Protein AF-A0AAD6ALY0-F1 (afdb_monomer_lite)

pLDDT: mean 90.96, std 5.96, range [59.38, 97.0]

Secondary structure (DSSP, 8-state):
--HHHHHHHHHHHHHHHS-BPPPSSTTS--B-HHHHHH-GGGGT---------HHHHHHHHHHS-PPPSS-S-HHHHHHHHHHHHHTT----SSHHHHHHHHHHHHHHHHH--

Radius of gyration: 22.32 Å; chains: 1; bounding box: 47×39×57 Å

Sequence (113 aa):
MGLIQDELDDTAQVWNAHTIRPPRNLNVPSGRPNVMYAVPDLYRTRDYLSPVEDEHVQLCKNECVFRLVIPCDPDVYELCHIFMGESHLTPPTDPYQAVNLYMHLREAISASL

Organism: NCBI:txid1090488

Structure (mmCIF, N/CA/C/O backbone):
data_AF-A0AAD6ALY0-F1
#
_entry.id   AF-A0AAD6ALY0-F1
#
loop_
_atom_site.group_PDB
_atom_site.id
_atom_site.type_symbol
_atom_site.label_atom_id
_atom_site.label_alt_id
_atom_site.label_comp_id
_atom_site.label_asym_id
_atom_site.label_entity_id
_atom_site.label_seq_id
_atom_site.pdbx_PDB_ins_code
_atom_site.Cartn_x
_atom_site.Cartn_y
_atom_site.Cartn_z
_atom_site.occupancy
_atom_site.B_iso_or_equiv
_atom_site.auth_seq_id
_atom_site.auth_comp_id
_atom_site.auth_asym_id
_atom_site.auth_atom_id
_atom_site.pdbx_PDB_model_num
ATOM 1 N N . MET A 1 1 ? -12.424 1.578 5.065 1.00 59.38 1 MET A N 1
ATOM 2 C CA . MET A 1 1 ? -11.606 2.699 5.562 1.00 59.38 1 MET A CA 1
ATOM 3 C C . MET A 1 1 ? -10.140 2.416 5.286 1.00 59.38 1 MET A C 1
ATOM 5 O O . MET A 1 1 ? -9.441 1.855 6.124 1.00 59.38 1 MET A O 1
ATOM 9 N N . GLY A 1 2 ? -9.729 2.665 4.044 1.00 76.62 2 GLY A N 1
ATOM 10 C CA . GLY A 1 2 ? -8.414 2.310 3.538 1.00 76.62 2 GLY A CA 1
ATOM 11 C C . GLY A 1 2 ? -7.420 3.435 3.552 1.00 76.62 2 GLY A C 1
ATOM 12 O O . GLY A 1 2 ? -6.495 3.324 2.783 1.00 76.62 2 GLY A O 1
ATOM 13 N N . LEU A 1 3 ? -7.563 4.439 4.423 1.00 84.50 3 LEU A N 1
ATOM 14 C CA . LEU A 1 3 ? -6.815 5.701 4.365 1.00 84.50 3 LEU A CA 1
ATOM 15 C C . LEU A 1 3 ? -5.338 5.536 3.969 1.00 84.50 3 LEU A C 1
ATOM 17 O O . LEU A 1 3 ? -4.892 6.183 3.036 1.00 84.50 3 LEU A O 1
ATOM 21 N N . ILE A 1 4 ? -4.613 4.616 4.617 1.00 84.12 4 ILE A N 1
ATOM 22 C CA . ILE A 1 4 ? -3.205 4.334 4.289 1.00 84.12 4 ILE A CA 1
ATOM 23 C C . ILE A 1 4 ? -3.049 3.690 2.902 1.00 84.12 4 ILE A C 1
ATOM 25 O O . ILE A 1 4 ? -2.177 4.085 2.143 1.00 84.12 4 ILE A O 1
ATOM 29 N N . GLN A 1 5 ? -3.865 2.688 2.568 1.00 86.19 5 GLN A N 1
ATOM 30 C CA . GLN A 1 5 ? -3.827 2.042 1.253 1.00 86.19 5 GLN A CA 1
ATOM 31 C C . GLN A 1 5 ? -4.222 3.018 0.140 1.00 86.19 5 GLN A C 1
ATOM 33 O O . GLN A 1 5 ? -3.533 3.079 -0.866 1.00 86.19 5 GLN A O 1
ATOM 38 N N . ASP A 1 6 ? -5.277 3.801 0.353 1.00 87.31 6 ASP A N 1
ATOM 39 C CA . ASP A 1 6 ? -5.772 4.805 -0.583 1.00 87.31 6 ASP A CA 1
ATOM 40 C C . ASP A 1 6 ? -4.670 5.859 -0.841 1.00 87.31 6 ASP A C 1
ATOM 42 O O . ASP A 1 6 ? -4.359 6.169 -1.987 1.00 87.31 6 ASP A O 1
ATOM 46 N N . GLU A 1 7 ? -3.980 6.325 0.211 1.00 90.06 7 GLU A N 1
ATOM 47 C CA . GLU A 1 7 ? -2.840 7.248 0.096 1.00 90.06 7 GLU A CA 1
ATOM 48 C C . GLU A 1 7 ? -1.630 6.625 -0.626 1.00 90.06 7 GLU A C 1
ATOM 50 O O . GLU A 1 7 ? -0.964 7.290 -1.429 1.00 90.06 7 GLU A O 1
ATOM 55 N N . LEU A 1 8 ? -1.327 5.349 -0.364 1.00 92.06 8 LEU A N 1
ATOM 56 C CA . LEU A 1 8 ? -0.258 4.622 -1.054 1.00 92.06 8 LEU A CA 1
ATOM 57 C C . LEU A 1 8 ? -0.576 4.420 -2.539 1.00 92.06 8 LEU A C 1
ATOM 59 O O . LEU A 1 8 ? 0.312 4.594 -3.375 1.00 92.06 8 LEU A O 1
ATOM 63 N N . ASP A 1 9 ? -1.823 4.091 -2.865 1.00 92.69 9 ASP A N 1
ATOM 64 C CA . ASP A 1 9 ? -2.293 3.900 -4.235 1.00 92.69 9 ASP A CA 1
ATOM 65 C C . ASP A 1 9 ? -2.248 5.225 -5.009 1.00 92.69 9 ASP A C 1
ATOM 67 O O . ASP A 1 9 ? -1.703 5.275 -6.116 1.00 92.69 9 ASP A O 1
ATOM 71 N N . ASP A 1 10 ? -2.702 6.321 -4.393 1.00 94.31 10 ASP A N 1
ATOM 72 C CA . ASP A 1 10 ? -2.597 7.674 -4.946 1.00 94.31 10 ASP A CA 1
ATOM 73 C C . ASP A 1 10 ? -1.133 8.074 -5.172 1.00 94.31 10 ASP A C 1
ATOM 75 O O . ASP A 1 10 ? -0.759 8.563 -6.245 1.00 94.31 10 ASP A O 1
ATOM 79 N N . THR A 1 11 ? -0.269 7.819 -4.186 1.00 95.06 11 THR A N 1
ATOM 80 C CA . THR A 1 11 ? 1.170 8.091 -4.284 1.00 95.06 11 THR A CA 1
ATOM 81 C C . THR A 1 11 ? 1.794 7.311 -5.435 1.00 95.06 11 THR A C 1
ATOM 83 O O . THR A 1 11 ? 2.519 7.886 -6.252 1.00 95.06 11 THR A O 1
ATOM 86 N N . ALA A 1 12 ? 1.494 6.015 -5.541 1.00 95.88 12 ALA A N 1
ATOM 87 C CA . ALA A 1 12 ? 1.976 5.167 -6.619 1.00 95.88 12 ALA A CA 1
ATOM 88 C C . ALA A 1 12 ? 1.475 5.667 -7.977 1.00 95.88 12 ALA A C 1
ATOM 90 O O . ALA A 1 12 ? 2.261 5.753 -8.919 1.00 95.88 12 ALA A O 1
ATOM 91 N N . GLN A 1 13 ? 0.204 6.058 -8.087 1.00 96.50 13 GLN A N 1
ATOM 92 C CA . GLN A 1 13 ? -0.367 6.605 -9.315 1.00 96.50 13 GLN A CA 1
ATOM 93 C C . GLN A 1 13 ? 0.350 7.890 -9.746 1.00 96.50 13 GLN A C 1
ATOM 95 O O . GLN A 1 13 ? 0.781 8.001 -10.900 1.00 96.50 13 GLN A O 1
ATOM 100 N N . VAL A 1 14 ? 0.509 8.854 -8.836 1.00 97.00 14 VAL A N 1
ATOM 101 C CA . VAL A 1 14 ? 1.184 10.129 -9.118 1.00 97.00 14 VAL A CA 1
ATOM 102 C C . VAL A 1 14 ? 2.643 9.886 -9.497 1.00 97.00 14 VAL A C 1
ATOM 104 O O . VAL A 1 14 ? 3.114 10.388 -10.523 1.00 97.00 14 VAL A O 1
ATOM 107 N N . TRP A 1 15 ? 3.351 9.068 -8.718 1.00 95.62 15 TRP A N 1
ATOM 108 C CA . TRP A 1 15 ? 4.741 8.720 -8.980 1.00 95.62 15 TRP A CA 1
ATOM 109 C C . TRP A 1 15 ? 4.908 8.033 -10.337 1.00 95.62 15 TRP A C 1
ATOM 111 O O . TRP A 1 15 ? 5.735 8.439 -11.147 1.00 95.62 15 TRP A O 1
ATOM 121 N N . ASN A 1 16 ? 4.080 7.049 -10.654 1.00 96.44 16 ASN A N 1
ATOM 122 C CA . ASN A 1 16 ? 4.193 6.297 -11.898 1.00 96.44 16 ASN A CA 1
ATOM 123 C C . ASN A 1 16 ? 3.842 7.136 -13.136 1.00 96.44 16 ASN A C 1
ATOM 125 O O . ASN A 1 16 ? 4.382 6.894 -14.221 1.00 96.44 16 ASN A O 1
ATOM 129 N N . ALA A 1 17 ? 2.963 8.132 -12.986 1.00 95.81 17 ALA A N 1
ATOM 130 C CA . ALA A 1 17 ? 2.455 8.935 -14.091 1.00 95.81 17 ALA A CA 1
ATOM 131 C C . ALA A 1 17 ? 3.226 10.239 -14.346 1.00 95.81 17 ALA A C 1
ATOM 133 O O . ALA A 1 17 ? 3.144 10.762 -15.468 1.00 95.81 17 ALA A O 1
ATOM 134 N N . HIS A 1 18 ? 3.931 10.797 -13.359 1.00 94.88 18 HIS A N 1
ATOM 135 C CA . HIS A 1 18 ? 4.631 12.068 -13.550 1.00 94.88 18 HIS A CA 1
ATOM 136 C C . HIS A 1 18 ? 5.777 11.947 -14.566 1.00 94.88 18 HIS A C 1
ATOM 138 O O . HIS A 1 18 ? 6.266 10.862 -14.868 1.00 94.88 18 HIS A O 1
ATOM 144 N N . THR A 1 19 ? 6.190 13.079 -15.138 1.00 94.12 19 THR A N 1
ATOM 145 C CA . THR A 1 19 ? 7.329 13.128 -16.064 1.00 94.12 19 THR A CA 1
ATOM 146 C C . THR A 1 19 ? 8.539 13.709 -15.348 1.00 94.12 19 THR A C 1
ATOM 148 O O . THR A 1 19 ? 8.543 14.885 -14.983 1.00 94.12 19 THR A O 1
ATOM 151 N N . ILE A 1 20 ? 9.580 12.896 -15.184 1.00 92.44 20 ILE A N 1
ATOM 152 C CA . ILE A 1 20 ? 10.896 13.340 -14.735 1.00 92.44 20 ILE A CA 1
ATOM 153 C C . ILE A 1 20 ? 11.485 14.221 -15.835 1.00 92.44 20 ILE A C 1
ATOM 155 O O . ILE A 1 20 ? 11.650 13.788 -16.978 1.00 92.44 20 ILE A O 1
ATOM 159 N N . ARG A 1 21 ? 11.797 15.472 -15.493 1.00 90.75 21 ARG A N 1
ATOM 160 C CA . ARG A 1 21 ? 12.348 16.447 -16.436 1.00 90.75 21 ARG A CA 1
ATOM 161 C C . ARG A 1 21 ? 13.774 16.055 -16.859 1.00 90.75 21 ARG A C 1
ATOM 163 O O . ARG A 1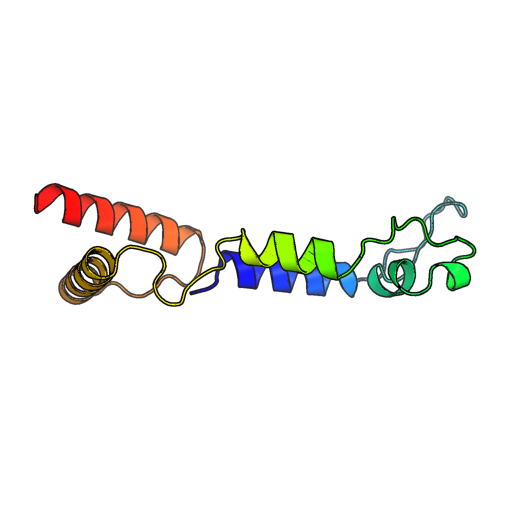 21 ? 14.567 15.699 -15.989 1.00 90.75 21 ARG A O 1
ATOM 170 N N . PRO A 1 22 ? 14.142 16.217 -18.145 1.00 86.00 22 PRO A N 1
ATOM 171 C CA . PRO A 1 22 ? 15.523 16.073 -18.596 1.00 86.00 22 PRO A CA 1
ATOM 172 C C . PRO A 1 22 ? 16.483 16.983 -17.811 1.00 86.00 22 PRO A C 1
ATOM 174 O O . PRO A 1 22 ? 16.299 18.208 -17.811 1.00 86.00 22 PRO A O 1
ATOM 177 N N . PRO A 1 23 ? 17.497 16.424 -17.131 1.00 84.25 23 PRO A N 1
ATOM 178 C CA . PRO A 1 23 ? 18.515 17.213 -16.450 1.00 84.25 23 PRO A CA 1
ATOM 179 C C . PRO A 1 23 ? 19.592 17.701 -17.431 1.00 84.25 23 PRO A C 1
ATOM 181 O O . PRO A 1 23 ? 19.681 17.257 -18.572 1.00 84.25 23 PRO A O 1
ATOM 184 N N . ARG A 1 24 ? 20.463 18.615 -16.973 1.00 84.94 24 ARG A N 1
ATOM 185 C CA . ARG A 1 24 ? 21.630 19.071 -17.760 1.00 84.94 24 ARG A CA 1
ATOM 186 C C . ARG A 1 24 ? 22.644 17.950 -18.019 1.00 84.94 24 ARG A C 1
ATOM 188 O O . ARG A 1 24 ? 23.370 18.003 -19.005 1.00 84.94 24 ARG A O 1
ATOM 195 N N . ASN A 1 25 ? 22.708 16.962 -17.127 1.00 83.12 25 ASN A N 1
ATOM 196 C CA . ASN A 1 25 ? 23.530 15.773 -17.308 1.00 83.12 25 ASN A CA 1
ATOM 197 C C . ASN A 1 25 ? 22.781 14.762 -18.185 1.00 83.12 25 ASN A C 1
ATOM 199 O O . ASN A 1 25 ? 21.871 14.094 -17.706 1.00 83.12 25 ASN A O 1
ATOM 203 N N . LEU A 1 26 ? 23.193 14.628 -19.446 1.00 75.94 26 LEU A N 1
ATOM 204 C CA . LEU A 1 26 ? 22.562 13.727 -20.419 1.00 75.94 26 LEU A CA 1
ATOM 205 C C . LEU A 1 26 ? 22.640 12.238 -20.037 1.00 75.94 26 LEU A C 1
ATOM 207 O O . LEU A 1 26 ? 21.906 11.436 -20.604 1.00 75.94 26 LEU A O 1
ATOM 211 N N . ASN A 1 27 ? 23.493 11.866 -19.076 1.00 77.38 27 ASN A N 1
ATOM 212 C CA . ASN A 1 27 ? 23.606 10.488 -18.591 1.00 77.38 27 ASN A CA 1
ATOM 213 C C . ASN A 1 27 ? 22.517 10.111 -17.576 1.00 77.38 27 ASN A C 1
ATOM 215 O O . ASN A 1 27 ? 22.442 8.955 -17.171 1.00 77.38 27 ASN A O 1
ATOM 219 N N . VAL A 1 28 ? 21.700 11.068 -17.126 1.00 79.88 28 VAL A N 1
ATOM 220 C CA . VAL A 1 28 ? 20.602 10.799 -16.195 1.00 79.88 28 VAL A CA 1
ATOM 221 C C . VAL A 1 28 ? 19.306 10.641 -16.997 1.00 79.88 28 VAL A C 1
ATOM 223 O O . VAL A 1 28 ? 18.911 11.577 -17.701 1.00 79.88 28 VAL A O 1
ATOM 226 N N . PRO A 1 29 ? 18.637 9.478 -16.912 1.00 80.75 29 PRO A N 1
ATOM 227 C CA . PRO A 1 29 ? 17.430 9.225 -17.679 1.00 80.75 29 PRO A CA 1
ATOM 228 C C . PRO A 1 29 ? 16.281 10.124 -17.209 1.00 80.75 29 PRO A C 1
ATOM 230 O O . PRO A 1 29 ? 16.177 10.507 -16.045 1.00 80.75 29 PRO A O 1
ATOM 233 N N . SER A 1 30 ? 15.415 10.473 -18.152 1.00 90.81 30 SER A N 1
ATOM 234 C CA . SER A 1 30 ? 14.236 11.315 -17.949 1.00 90.81 30 SER A CA 1
ATOM 235 C C . SER A 1 30 ? 13.066 10.706 -18.703 1.00 90.81 30 SER A C 1
ATOM 237 O O . SER A 1 30 ? 13.284 10.000 -19.684 1.00 90.81 30 SER A O 1
ATOM 239 N N . GLY A 1 31 ? 11.838 10.944 -18.255 1.00 92.62 31 GLY A N 1
ATOM 240 C CA . GLY A 1 31 ? 10.670 10.229 -18.765 1.00 92.62 31 GLY A CA 1
ATOM 241 C C . GLY A 1 31 ? 9.662 9.917 -17.669 1.00 92.62 31 GLY A C 1
ATOM 242 O O . GLY A 1 31 ? 9.707 10.502 -16.590 1.00 92.62 31 GLY A O 1
ATOM 243 N N . ARG A 1 32 ? 8.723 9.015 -17.960 1.00 95.50 32 ARG A N 1
ATOM 244 C CA . ARG A 1 32 ? 7.694 8.601 -16.998 1.00 95.50 32 ARG A CA 1
ATOM 245 C C . ARG A 1 32 ? 8.166 7.338 -16.278 1.00 95.50 32 ARG A C 1
ATOM 247 O O . ARG A 1 32 ? 8.447 6.367 -16.986 1.00 95.50 32 ARG A O 1
ATOM 254 N N . PRO A 1 33 ? 8.224 7.304 -14.933 1.00 95.25 33 PRO A N 1
ATOM 255 C CA . PRO A 1 33 ? 8.768 6.165 -14.193 1.00 95.25 33 PRO A CA 1
ATOM 256 C C . PRO A 1 33 ? 8.172 4.818 -14.596 1.00 95.25 33 PRO A C 1
ATOM 258 O O . PRO A 1 33 ? 8.920 3.870 -14.803 1.00 95.25 33 PRO A O 1
ATOM 261 N N . ASN A 1 34 ? 6.856 4.746 -14.815 1.00 96.00 34 ASN A N 1
ATOM 262 C CA . ASN A 1 34 ? 6.210 3.495 -15.218 1.00 96.00 34 ASN A CA 1
ATOM 263 C C . ASN A 1 34 ? 6.696 2.977 -16.583 1.00 96.00 34 ASN A C 1
ATOM 265 O O . ASN A 1 34 ? 6.913 1.786 -16.763 1.00 96.00 34 ASN A O 1
ATOM 269 N N . VAL A 1 35 ? 6.915 3.874 -17.550 1.00 95.38 35 VAL A N 1
ATOM 270 C CA . VAL A 1 35 ? 7.417 3.492 -18.883 1.00 95.38 35 VAL A CA 1
ATOM 271 C C . VAL A 1 35 ? 8.891 3.108 -18.804 1.00 95.38 35 VAL A C 1
ATOM 273 O O . VAL A 1 35 ? 9.304 2.134 -19.422 1.00 95.38 35 VAL A O 1
ATOM 276 N N . MET A 1 36 ? 9.671 3.852 -18.016 1.00 93.62 36 MET A N 1
ATOM 277 C CA . MET A 1 36 ? 11.085 3.557 -17.770 1.00 93.62 36 MET A CA 1
ATOM 278 C C . MET A 1 36 ? 11.276 2.185 -17.117 1.00 93.62 36 MET A C 1
ATOM 280 O O . MET A 1 36 ? 12.227 1.487 -17.452 1.00 93.62 36 MET A O 1
ATOM 284 N N . TYR A 1 37 ? 10.368 1.810 -16.215 1.00 94.00 37 TYR A N 1
ATOM 285 C CA . TYR A 1 37 ? 10.338 0.508 -15.561 1.00 94.00 37 TYR A CA 1
ATOM 286 C C . TYR A 1 37 ? 9.888 -0.611 -16.510 1.00 94.00 37 TYR A C 1
ATOM 288 O O . TYR A 1 37 ? 10.552 -1.635 -16.603 1.00 94.00 37 TYR A O 1
ATOM 296 N N . ALA A 1 38 ? 8.780 -0.415 -17.232 1.00 95.25 38 ALA A N 1
ATOM 297 C CA . ALA A 1 38 ? 8.176 -1.465 -18.052 1.00 95.25 38 ALA A CA 1
ATOM 298 C C . ALA A 1 38 ? 8.920 -1.730 -19.370 1.00 95.25 38 ALA A C 1
ATOM 300 O O . ALA A 1 38 ? 8.869 -2.843 -19.888 1.00 95.25 38 ALA A O 1
ATOM 301 N N . VAL A 1 39 ? 9.567 -0.710 -19.947 1.00 94.94 39 VAL A N 1
ATOM 302 C CA . VAL A 1 39 ? 10.257 -0.809 -21.244 1.00 94.94 39 VAL A CA 1
ATOM 303 C C . VAL A 1 39 ? 11.610 -0.081 -21.188 1.00 94.94 39 VAL A C 1
ATOM 305 O O . VAL A 1 39 ? 11.791 0.964 -21.828 1.00 94.94 39 VAL A O 1
ATOM 308 N N . PRO A 1 40 ? 12.581 -0.603 -20.416 1.00 94.06 40 PRO A N 1
ATOM 309 C CA . PRO A 1 40 ? 13.880 0.042 -20.211 1.00 94.06 40 PRO A CA 1
ATOM 310 C C . PRO A 1 40 ? 14.652 0.303 -21.517 1.00 94.06 40 PRO A C 1
ATOM 312 O O . PRO A 1 40 ? 15.355 1.311 -21.628 1.00 94.06 40 PRO A O 1
ATOM 315 N N . ASP A 1 41 ? 14.470 -0.529 -22.546 1.00 93.38 41 ASP A N 1
ATOM 316 C CA . ASP A 1 41 ? 15.164 -0.398 -23.834 1.00 93.38 41 ASP A CA 1
ATOM 317 C C . ASP A 1 41 ? 14.889 0.938 -24.545 1.00 93.38 41 ASP A C 1
ATOM 319 O O . ASP A 1 41 ? 15.776 1.485 -25.208 1.00 93.38 41 ASP A O 1
ATOM 323 N N . LEU A 1 42 ? 13.700 1.535 -24.349 1.00 92.25 42 LEU A N 1
ATOM 324 C CA . LEU A 1 42 ? 13.368 2.865 -24.892 1.00 92.25 42 LEU A CA 1
ATOM 325 C C . LEU A 1 42 ? 14.290 3.966 -24.353 1.00 92.25 42 LEU A C 1
ATOM 327 O O . LEU A 1 42 ? 14.483 4.998 -24.998 1.00 92.25 42 LEU A O 1
ATOM 331 N N . TYR A 1 43 ? 14.888 3.730 -23.188 1.00 90.31 43 TYR A N 1
ATOM 332 C CA . TYR A 1 43 ? 15.797 4.641 -22.506 1.00 90.31 43 TYR A CA 1
ATOM 333 C C . TYR A 1 43 ? 17.260 4.204 -22.629 1.00 90.31 43 TYR A C 1
ATOM 335 O O . TYR A 1 43 ? 18.112 4.720 -21.906 1.00 90.31 43 TYR A O 1
ATOM 343 N N . ARG A 1 44 ? 17.568 3.285 -23.561 1.00 90.62 44 ARG A N 1
ATOM 344 C CA . ARG A 1 44 ? 18.915 2.723 -23.786 1.00 90.62 44 ARG A CA 1
ATOM 345 C C . ARG A 1 44 ? 19.516 2.097 -22.526 1.00 90.62 44 ARG A C 1
ATOM 347 O O . ARG A 1 44 ? 20.731 2.106 -22.337 1.00 90.62 44 ARG A O 1
ATOM 354 N N . THR A 1 45 ? 18.652 1.582 -21.663 1.00 89.62 45 THR A N 1
ATOM 355 C CA . THR A 1 45 ? 19.026 0.802 -20.490 1.00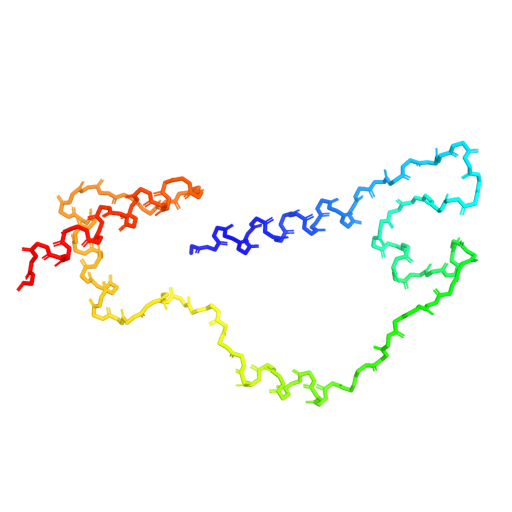 89.62 45 THR A CA 1
ATOM 356 C C . THR A 1 45 ? 18.438 -0.601 -20.619 1.00 89.62 45 THR A C 1
ATOM 358 O O . THR A 1 45 ? 17.816 -0.920 -21.628 1.00 89.62 45 THR A O 1
ATOM 361 N N . ARG A 1 46 ? 18.687 -1.458 -19.634 1.00 92.06 46 ARG A N 1
ATOM 362 C CA . ARG A 1 46 ? 18.221 -2.848 -19.606 1.00 92.06 46 ARG A CA 1
ATOM 363 C C . ARG A 1 46 ? 17.332 -3.095 -18.399 1.00 92.06 46 ARG A C 1
ATOM 365 O O . ARG A 1 46 ? 17.284 -2.270 -17.488 1.00 92.06 46 ARG A O 1
ATOM 372 N N . ASP A 1 47 ? 16.685 -4.249 -18.381 1.00 93.69 47 ASP A N 1
ATOM 373 C CA . ASP A 1 47 ? 16.018 -4.737 -17.184 1.00 93.69 47 ASP A CA 1
ATOM 374 C C . ASP A 1 47 ? 17.050 -5.100 -16.095 1.00 93.69 47 ASP A C 1
ATOM 376 O O . ASP A 1 47 ? 18.085 -5.716 -16.369 1.00 93.69 47 ASP A O 1
ATOM 380 N N . TYR A 1 48 ? 16.777 -4.668 -14.865 1.00 91.75 48 TYR A N 1
ATOM 381 C CA . TYR A 1 48 ? 17.568 -4.955 -13.663 1.00 91.75 48 TYR A CA 1
ATOM 382 C C . TYR A 1 48 ? 16.760 -5.729 -12.612 1.00 91.75 48 TYR A C 1
ATOM 384 O O . TYR A 1 48 ? 17.226 -5.894 -11.483 1.00 91.75 48 TYR A O 1
ATOM 392 N N . LEU A 1 49 ? 15.551 -6.181 -12.951 1.00 92.19 49 LEU A N 1
ATOM 393 C CA . LEU A 1 49 ? 14.722 -6.981 -12.067 1.00 92.19 49 LEU A CA 1
ATOM 394 C C . LEU A 1 49 ? 15.337 -8.358 -11.821 1.00 92.19 49 LEU A C 1
ATOM 396 O O . LEU A 1 49 ? 15.962 -8.963 -12.692 1.00 92.19 49 LEU A O 1
ATOM 400 N N . SER A 1 50 ? 15.122 -8.862 -10.608 1.00 93.31 50 SER A N 1
ATOM 401 C CA . SER A 1 50 ? 15.346 -10.268 -10.293 1.00 93.31 50 SER A CA 1
ATOM 402 C C . SER A 1 50 ? 14.023 -10.999 -10.497 1.00 93.31 50 SER A C 1
ATOM 404 O O . SER A 1 50 ? 13.078 -10.705 -9.759 1.00 93.31 50 SER A O 1
ATOM 406 N N . PRO A 1 51 ? 13.915 -11.924 -11.466 1.00 91.62 51 PRO A N 1
ATOM 407 C CA . PRO A 1 51 ? 12.696 -12.698 -11.633 1.00 91.62 51 PRO A CA 1
ATOM 408 C C . PRO A 1 51 ? 12.444 -13.535 -10.375 1.00 91.62 51 PRO A C 1
ATOM 410 O O . PRO A 1 51 ? 13.376 -14.068 -9.769 1.00 91.62 51 PRO A O 1
ATOM 413 N N . VAL A 1 52 ? 11.178 -13.630 -9.986 1.00 93.62 52 VAL A N 1
ATOM 414 C CA . VAL A 1 52 ? 10.709 -14.463 -8.877 1.00 93.62 52 VAL A CA 1
ATOM 415 C C . VAL A 1 52 ? 9.646 -15.395 -9.438 1.00 93.62 52 VAL A C 1
ATOM 417 O O . VAL A 1 52 ? 8.812 -14.969 -10.232 1.00 93.62 52 VAL A O 1
ATOM 420 N N . GLU A 1 53 ? 9.694 -16.665 -9.049 1.00 96.44 53 GLU A N 1
ATOM 421 C CA . GLU A 1 53 ? 8.672 -17.634 -9.444 1.00 96.44 53 GLU A CA 1
ATOM 422 C C . GLU A 1 53 ? 7.336 -17.299 -8.776 1.00 96.44 53 GLU A C 1
ATOM 424 O O . GLU A 1 53 ? 7.282 -17.018 -7.574 1.00 96.44 53 GLU A O 1
ATOM 429 N N . ASP A 1 54 ? 6.250 -17.372 -9.545 1.00 95.00 54 ASP A N 1
ATOM 430 C CA . ASP A 1 54 ? 4.907 -17.061 -9.050 1.00 95.00 54 ASP A CA 1
ATOM 431 C C . ASP A 1 54 ? 4.527 -17.922 -7.841 1.00 95.00 54 ASP A C 1
ATOM 433 O O . ASP A 1 54 ? 3.869 -17.436 -6.924 1.00 95.00 54 ASP A O 1
ATOM 437 N N . GLU A 1 55 ? 4.985 -19.175 -7.790 1.00 96.31 55 GLU A N 1
ATOM 438 C CA . GLU A 1 55 ? 4.757 -20.087 -6.665 1.00 96.31 55 GLU A CA 1
ATOM 439 C C . GLU A 1 55 ? 5.300 -19.521 -5.345 1.00 96.31 55 GLU A C 1
ATOM 441 O O . GLU A 1 55 ? 4.592 -19.529 -4.335 1.00 96.31 55 GLU A O 1
ATOM 446 N N . HIS A 1 56 ? 6.505 -18.939 -5.355 1.00 95.19 56 HIS A N 1
ATOM 447 C CA . HIS A 1 56 ? 7.077 -18.280 -4.179 1.00 95.19 56 HIS A CA 1
ATOM 448 C C . HIS A 1 56 ? 6.262 -17.051 -3.769 1.00 95.19 56 HIS A C 1
ATOM 450 O O . HIS A 1 56 ? 6.025 -16.829 -2.581 1.00 95.19 56 HIS A O 1
ATOM 456 N N . VAL A 1 57 ? 5.775 -16.275 -4.742 1.00 94.31 57 VAL A N 1
ATOM 457 C CA . VAL A 1 57 ? 4.911 -15.118 -4.469 1.00 94.31 57 VAL A CA 1
ATOM 458 C C . VAL A 1 57 ? 3.593 -15.565 -3.833 1.00 94.31 57 VAL A C 1
ATOM 460 O O . VAL A 1 57 ? 3.138 -14.943 -2.874 1.00 94.31 57 VAL A O 1
ATOM 463 N N . GLN A 1 58 ? 2.976 -16.638 -4.333 1.00 95.19 58 GLN A N 1
ATOM 464 C CA . GLN A 1 58 ? 1.735 -17.174 -3.766 1.00 95.19 58 GLN A CA 1
ATOM 465 C C . GLN A 1 58 ? 1.944 -17.741 -2.362 1.00 95.19 58 GLN A C 1
ATOM 467 O O . GLN A 1 58 ? 1.116 -17.496 -1.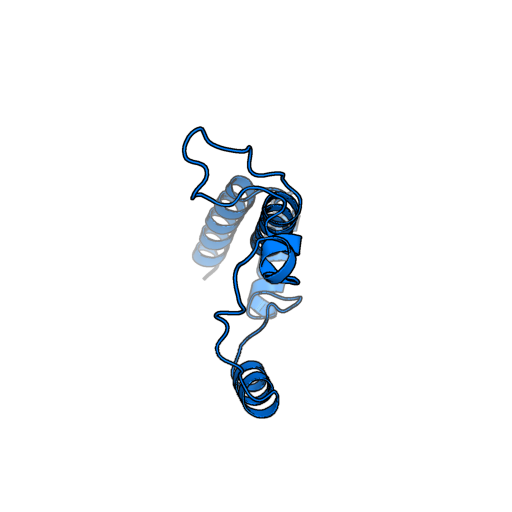487 1.00 95.19 58 GLN A O 1
ATOM 472 N N . LEU A 1 59 ? 3.064 -18.425 -2.117 1.00 95.06 59 LEU A N 1
ATOM 473 C CA . LEU A 1 59 ? 3.420 -18.887 -0.778 1.00 95.06 59 LEU A CA 1
ATOM 474 C C . LEU A 1 59 ? 3.508 -17.707 0.198 1.00 95.06 59 LEU A C 1
ATOM 476 O O . LEU A 1 59 ? 2.865 -17.732 1.242 1.00 95.06 59 LEU A O 1
ATOM 480 N N . CYS A 1 60 ? 4.215 -16.632 -0.169 1.00 93.00 60 CYS A N 1
ATOM 481 C CA . CYS A 1 60 ? 4.281 -15.429 0.660 1.00 93.00 60 CYS A CA 1
ATOM 482 C C . CYS A 1 60 ? 2.901 -14.809 0.901 1.00 93.00 60 CYS A C 1
ATOM 484 O O . CYS A 1 60 ? 2.622 -14.378 2.015 1.00 93.00 60 CYS A O 1
ATOM 486 N N . LYS A 1 61 ? 2.028 -14.773 -0.114 1.00 92.31 61 LYS A N 1
ATOM 487 C CA . LYS A 1 61 ? 0.658 -14.259 0.037 1.00 92.31 61 LYS A CA 1
ATOM 488 C C . LYS A 1 61 ? -0.147 -15.079 1.041 1.00 92.31 61 LYS A C 1
ATOM 490 O O . LYS A 1 61 ? -0.848 -14.487 1.850 1.00 92.31 61 LYS A O 1
ATOM 495 N N . ASN A 1 62 ? -0.027 -16.402 1.026 1.00 92.12 62 ASN A N 1
ATOM 496 C CA . ASN A 1 62 ? -0.754 -17.266 1.959 1.00 92.12 62 ASN A CA 1
ATOM 497 C C . ASN A 1 62 ? -0.321 -17.060 3.420 1.00 92.12 62 ASN A C 1
ATOM 499 O O . ASN A 1 62 ? -1.136 -17.220 4.322 1.00 92.12 62 ASN A O 1
ATOM 503 N N . GLU A 1 63 ? 0.933 -16.665 3.642 1.00 91.38 63 GLU A N 1
ATOM 504 C CA . GLU A 1 63 ? 1.485 -16.367 4.971 1.00 91.38 63 GLU A CA 1
ATOM 505 C C . GLU A 1 63 ? 1.274 -14.901 5.401 1.00 91.38 63 GLU A C 1
ATOM 507 O O . GLU A 1 63 ? 1.586 -14.518 6.529 1.00 91.38 63 GLU A O 1
ATOM 512 N N . CYS A 1 64 ? 0.761 -14.047 4.511 1.00 88.31 64 CYS A N 1
ATOM 513 C CA . CYS A 1 64 ? 0.509 -12.638 4.794 1.00 88.31 64 CYS A CA 1
ATOM 514 C C . CYS A 1 64 ? -0.905 -12.410 5.341 1.00 88.31 64 CYS A C 1
ATOM 516 O O . CYS A 1 64 ? -1.887 -12.979 4.868 1.00 88.31 64 CYS A O 1
ATOM 518 N N . VAL A 1 65 ? -1.028 -11.482 6.293 1.00 83.69 65 VAL A N 1
ATOM 519 C CA . VAL A 1 65 ? -2.329 -10.969 6.736 1.00 83.69 65 VAL A CA 1
ATOM 520 C C . VAL A 1 65 ? -2.670 -9.744 5.900 1.00 83.69 65 VAL A C 1
ATOM 522 O O . VAL A 1 65 ? -2.038 -8.694 6.021 1.00 83.69 65 VAL A O 1
ATOM 525 N N . PHE A 1 66 ? -3.680 -9.875 5.046 1.00 82.12 66 PHE A N 1
ATOM 526 C CA . PHE A 1 66 ? -4.211 -8.748 4.289 1.00 82.12 66 PHE A CA 1
ATOM 527 C C . PHE A 1 66 ? -5.264 -7.996 5.092 1.00 82.12 66 PHE A C 1
ATOM 529 O O . PHE A 1 66 ? -5.920 -8.539 5.982 1.00 82.12 66 PHE A O 1
ATOM 536 N N . ARG A 1 67 ? -5.443 -6.722 4.748 1.00 76.69 67 ARG A N 1
ATOM 537 C CA . ARG A 1 67 ? -6.435 -5.861 5.379 1.00 76.69 67 ARG A CA 1
ATOM 538 C C . ARG A 1 67 ? -7.841 -6.443 5.204 1.00 76.69 67 ARG A C 1
ATOM 540 O O . ARG A 1 67 ? -8.342 -6.561 4.089 1.00 76.69 67 ARG A O 1
ATOM 547 N N . LEU A 1 68 ? -8.479 -6.755 6.326 1.00 81.44 68 LEU A N 1
ATOM 548 C CA . LEU A 1 68 ? -9.854 -7.237 6.385 1.00 81.44 68 LEU A CA 1
ATOM 549 C C . LEU A 1 68 ? -10.853 -6.067 6.396 1.00 81.44 68 LEU A C 1
ATOM 551 O O . LEU A 1 68 ? -10.496 -4.910 6.642 1.00 81.44 68 LEU A O 1
ATOM 555 N N . VAL A 1 69 ? -12.128 -6.373 6.133 1.00 80.56 69 VAL A N 1
ATOM 556 C CA . VAL A 1 69 ? -13.235 -5.405 6.259 1.00 80.56 69 VAL A CA 1
ATOM 557 C C . VAL A 1 69 ? -13.364 -4.923 7.707 1.00 80.56 69 VAL A C 1
ATOM 559 O O . VAL A 1 69 ? -13.549 -3.729 7.942 1.00 80.56 69 VAL A O 1
ATOM 562 N N . ILE A 1 70 ? -13.200 -5.848 8.657 1.00 84.75 70 ILE A N 1
ATOM 563 C CA . ILE A 1 70 ? -13.145 -5.587 10.095 1.00 84.75 70 ILE A CA 1
ATOM 564 C C . ILE A 1 70 ? -11.662 -5.576 10.503 1.00 84.75 70 ILE A C 1
ATOM 566 O O . ILE A 1 70 ? -10.987 -6.587 10.322 1.00 84.75 70 ILE A O 1
ATOM 570 N N . PRO A 1 71 ? -11.118 -4.448 10.995 1.00 80.75 71 PRO A N 1
ATOM 571 C CA . PRO A 1 71 ? -9.677 -4.282 11.203 1.00 80.75 71 PRO A CA 1
ATOM 572 C C . PRO A 1 71 ? -9.153 -4.914 12.501 1.00 80.75 71 PRO A C 1
ATOM 574 O O . PRO A 1 71 ? -7.947 -4.913 12.734 1.00 80.75 71 PRO A O 1
ATOM 577 N N . CYS A 1 72 ? -10.043 -5.393 13.364 1.00 85.69 72 CYS A N 1
ATOM 578 C CA . CYS A 1 72 ? -9.736 -5.909 14.690 1.00 85.69 72 CYS A CA 1
ATOM 579 C C . CYS A 1 72 ? -10.683 -7.061 15.040 1.00 85.69 72 CYS A C 1
ATOM 581 O O . CYS A 1 72 ? -11.431 -7.545 14.191 1.00 85.69 72 CYS A O 1
ATOM 583 N N . ASP A 1 73 ? -10.646 -7.490 16.296 1.00 91.25 73 ASP A N 1
ATOM 584 C CA . ASP A 1 73 ? -11.629 -8.416 16.841 1.00 91.25 73 ASP A CA 1
ATOM 585 C C . ASP A 1 73 ? -13.078 -7.907 16.611 1.00 91.25 73 ASP A C 1
ATOM 587 O O . ASP A 1 73 ? -13.312 -6.697 16.746 1.00 91.25 73 ASP A O 1
ATOM 591 N N . PRO A 1 74 ? -14.034 -8.781 16.231 1.00 92.62 74 PRO A N 1
ATOM 592 C CA . PRO A 1 74 ? -15.418 -8.388 15.966 1.00 92.62 74 PRO A CA 1
ATOM 593 C C . PRO A 1 74 ? -16.122 -7.734 17.156 1.00 92.62 74 PRO A C 1
ATOM 595 O O . PRO A 1 74 ? -16.806 -6.732 16.957 1.00 92.62 74 PRO A O 1
ATOM 598 N N . ASP A 1 75 ? -15.911 -8.226 18.378 1.00 92.75 75 ASP A N 1
ATOM 599 C CA . ASP A 1 75 ? -16.572 -7.689 19.570 1.00 92.75 75 ASP A CA 1
ATOM 600 C C . ASP A 1 75 ? -16.028 -6.287 19.880 1.00 92.75 75 ASP A C 1
ATOM 602 O O . ASP A 1 75 ? -16.778 -5.351 20.162 1.00 92.75 75 ASP A O 1
ATOM 606 N N . VAL A 1 76 ? -14.709 -6.102 19.738 1.00 92.81 76 VAL A N 1
ATOM 607 C CA . VAL A 1 76 ? -14.064 -4.782 19.863 1.00 92.81 76 VAL A CA 1
ATOM 608 C C . VAL A 1 76 ? -14.568 -3.817 18.788 1.00 92.81 76 VAL A C 1
ATOM 610 O O . VAL A 1 76 ? -14.781 -2.635 19.065 1.00 92.81 76 VAL A O 1
ATOM 613 N N . TYR A 1 77 ? -14.766 -4.301 17.561 1.00 92.75 77 TYR A N 1
ATOM 614 C CA . TYR A 1 77 ? -15.277 -3.497 16.456 1.00 92.75 77 TYR A CA 1
ATOM 615 C C . TYR A 1 77 ? -16.718 -3.039 16.698 1.00 92.75 77 TYR A C 1
ATOM 617 O O . TYR A 1 77 ? -17.027 -1.860 16.511 1.00 92.75 77 TYR A O 1
ATOM 625 N N . GLU A 1 78 ? -17.590 -3.945 17.142 1.00 94.38 78 GLU A N 1
ATOM 626 C CA . GLU A 1 78 ? -18.972 -3.623 17.505 1.00 94.38 78 GLU A CA 1
ATOM 627 C C . GLU A 1 78 ? -19.028 -2.632 18.671 1.00 94.38 78 GLU A C 1
ATOM 629 O O . GLU A 1 78 ? -19.734 -1.625 18.587 1.00 94.38 78 GLU A O 1
ATOM 634 N N . LEU A 1 79 ? -18.217 -2.845 19.712 1.00 93.94 79 LEU A N 1
ATOM 635 C CA . LEU A 1 79 ? -18.110 -1.927 20.844 1.00 93.94 79 LEU A CA 1
ATOM 636 C C . LEU A 1 79 ? -17.663 -0.523 20.409 1.00 93.94 79 LEU A C 1
ATOM 638 O O . LEU A 1 79 ? -18.231 0.477 20.848 1.00 93.94 79 LEU A O 1
ATOM 642 N N . CYS A 1 80 ? -16.685 -0.432 19.502 1.00 94.62 80 CYS A N 1
ATOM 643 C CA . CYS A 1 80 ? -16.269 0.845 18.923 1.00 94.62 80 CYS A CA 1
ATOM 644 C C . CYS A 1 80 ? -17.435 1.553 18.217 1.00 94.62 80 CYS A C 1
ATOM 646 O O . CYS A 1 80 ? -17.617 2.753 18.407 1.00 94.62 80 CYS A O 1
ATOM 648 N N . HIS A 1 81 ? -18.245 0.830 17.436 1.00 93.88 81 HIS A N 1
ATOM 649 C CA . HIS A 1 81 ? -19.418 1.404 16.764 1.00 93.88 81 HIS A CA 1
ATOM 650 C C . HIS A 1 81 ? -20.488 1.895 17.736 1.00 93.88 81 HIS A C 1
ATOM 652 O O . HIS A 1 81 ? -21.086 2.942 17.488 1.00 93.88 81 HIS A O 1
ATOM 658 N N . ILE A 1 82 ? -20.701 1.186 18.846 1.00 95.38 82 ILE A N 1
ATOM 659 C CA . ILE A 1 82 ? -21.608 1.628 19.914 1.00 95.38 82 ILE A CA 1
ATOM 660 C C . ILE A 1 82 ? -21.125 2.968 20.481 1.00 95.38 82 ILE A C 1
ATOM 662 O O . ILE A 1 82 ? -21.874 3.946 20.443 1.00 95.38 82 ILE A O 1
ATOM 666 N N . PHE A 1 83 ? -19.858 3.060 20.900 1.00 95.62 83 PHE A N 1
ATOM 667 C CA . PHE A 1 83 ? -19.304 4.305 21.444 1.00 95.62 83 PHE A CA 1
ATOM 668 C C . PHE A 1 83 ? -19.310 5.458 20.438 1.00 95.62 83 PHE A C 1
ATOM 670 O O . PHE A 1 83 ? -19.585 6.604 20.806 1.00 95.62 83 PHE A O 1
ATOM 677 N N . MET A 1 84 ? -19.048 5.171 19.160 1.00 95.75 84 MET A N 1
ATOM 678 C CA . MET A 1 84 ? -19.176 6.167 18.097 1.00 95.75 84 MET A CA 1
ATOM 679 C C . MET A 1 84 ? -20.616 6.671 17.964 1.00 95.75 84 MET A C 1
ATOM 681 O O . MET A 1 84 ? -20.822 7.877 17.838 1.00 95.75 84 MET A O 1
ATOM 685 N N . GLY A 1 85 ? -21.604 5.774 18.021 1.00 96.19 85 GLY A N 1
ATOM 686 C CA . GLY A 1 85 ? -23.023 6.119 17.957 1.00 96.19 85 GLY A CA 1
ATOM 687 C C . GLY A 1 85 ? -23.480 6.992 19.127 1.00 96.19 85 GLY A C 1
ATOM 688 O O . GLY A 1 85 ? -24.143 8.006 18.909 1.00 96.19 85 GLY A O 1
ATOM 689 N N . GLU A 1 86 ? -23.078 6.639 20.349 1.00 94.12 86 GLU A N 1
ATOM 690 C CA . GLU A 1 86 ? -23.406 7.381 21.576 1.00 94.12 86 GLU A CA 1
ATOM 691 C C . GLU A 1 86 ? -22.758 8.770 21.622 1.00 94.12 86 GLU A C 1
ATOM 693 O O . GLU A 1 86 ? -23.374 9.733 22.076 1.00 94.12 86 GLU A O 1
ATOM 698 N N . SER A 1 87 ? -21.531 8.885 21.111 1.00 92.25 87 SER A N 1
ATOM 699 C CA . SER A 1 87 ? -20.756 10.133 21.113 1.00 92.25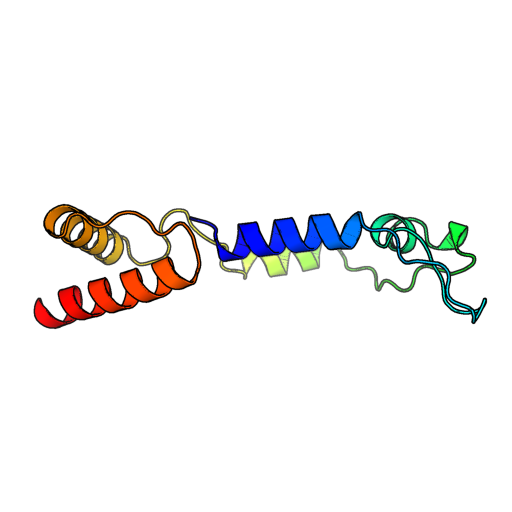 87 SER A CA 1
ATOM 700 C C . SER A 1 87 ? -20.934 10.963 19.835 1.00 92.25 87 SER A C 1
ATOM 702 O O . SER A 1 87 ? -20.253 11.974 19.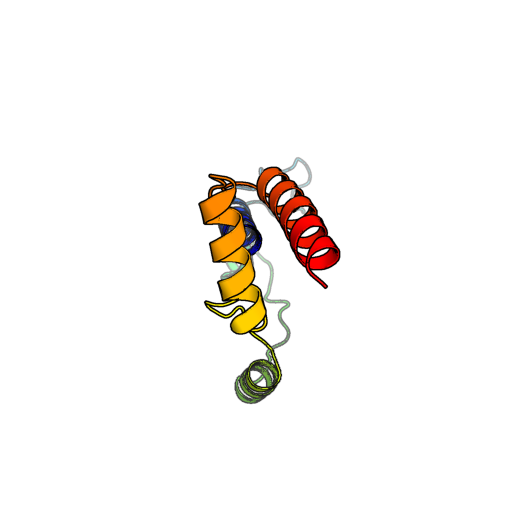658 1.00 92.25 87 SER A O 1
ATOM 704 N N . HIS A 1 88 ? -21.827 10.544 18.929 1.00 93.50 88 HIS A N 1
ATOM 705 C CA . HIS A 1 88 ? -22.058 11.165 17.617 1.00 93.50 88 HIS A CA 1
ATOM 706 C C . HIS A 1 88 ? -20.780 11.343 16.774 1.00 93.50 88 HIS A C 1
ATOM 708 O O . HIS A 1 88 ? -20.627 12.320 16.036 1.00 93.50 88 HIS A O 1
ATOM 714 N N . LEU A 1 89 ? -19.850 10.394 16.880 1.00 94.69 89 LEU A N 1
ATOM 715 C CA . LEU A 1 89 ? -18.605 10.384 16.120 1.00 94.69 89 LEU A CA 1
ATOM 716 C C . LEU A 1 89 ? -18.817 9.745 14.749 1.00 94.69 89 LEU A C 1
ATOM 718 O O . LEU A 1 89 ? -19.643 8.852 14.567 1.00 94.69 89 LEU A O 1
ATOM 722 N N . THR A 1 90 ? -18.034 10.192 13.772 1.00 93.12 90 THR A N 1
ATOM 723 C CA . THR A 1 90 ? -18.098 9.697 12.394 1.00 93.12 90 THR A CA 1
ATOM 724 C C . THR A 1 90 ? -16.814 8.961 12.016 1.00 93.12 90 THR A C 1
ATOM 726 O O . THR A 1 90 ? -15.770 9.186 12.638 1.00 93.12 90 THR A O 1
ATOM 729 N N . PRO A 1 91 ? -16.863 8.057 11.020 1.00 90.25 91 PRO A N 1
ATOM 730 C CA . PRO A 1 91 ? -15.659 7.436 10.489 1.00 90.25 91 PRO A CA 1
ATOM 731 C C . PRO A 1 91 ? -14.673 8.498 9.968 1.00 90.25 91 PRO A C 1
ATOM 733 O O . PRO A 1 91 ? -15.094 9.401 9.244 1.00 90.25 91 PRO A O 1
ATOM 736 N N . PRO A 1 92 ? -13.376 8.399 10.299 1.00 91.75 92 PRO A N 1
ATOM 737 C CA . PRO A 1 92 ? -12.376 9.390 9.930 1.00 91.75 92 PRO A CA 1
ATOM 738 C C . PRO A 1 92 ? -12.124 9.401 8.424 1.00 91.75 92 PRO A C 1
ATOM 740 O O . PRO A 1 92 ? -12.043 8.350 7.782 1.00 91.75 92 PRO A O 1
ATOM 743 N N . THR A 1 93 ? -11.927 10.597 7.873 1.00 91.75 93 THR A N 1
ATOM 744 C CA . THR A 1 93 ? -11.614 10.799 6.447 1.00 91.75 93 THR A CA 1
ATOM 745 C C . THR A 1 93 ? -10.150 11.134 6.179 1.00 91.75 93 THR A C 1
ATOM 747 O O . THR A 1 93 ? -9.749 11.217 5.024 1.00 91.75 93 THR A O 1
ATOM 750 N N . ASP A 1 94 ? -9.352 11.348 7.225 1.00 91.19 94 ASP A N 1
ATOM 751 C CA . ASP A 1 94 ? -7.923 11.641 7.123 1.00 91.19 94 ASP A CA 1
ATOM 752 C C . ASP A 1 94 ? -7.139 11.022 8.298 1.00 91.19 94 ASP A C 1
ATOM 754 O O . ASP A 1 94 ? -7.744 10.620 9.304 1.00 91.19 94 ASP A O 1
ATOM 758 N N . PRO A 1 95 ? -5.800 10.918 8.197 1.00 89.75 95 PRO A N 1
ATOM 759 C CA . PRO A 1 95 ? -4.979 10.280 9.225 1.00 89.75 95 PRO A CA 1
ATOM 760 C C . PRO A 1 95 ? -5.070 10.941 10.605 1.00 89.75 95 PRO A C 1
ATOM 762 O O . PRO A 1 95 ? -5.016 10.247 11.621 1.00 89.75 95 PRO A O 1
ATOM 765 N N . TYR A 1 96 ? -5.239 12.263 10.674 1.00 92.56 96 TYR A N 1
ATOM 766 C CA . TYR A 1 96 ? -5.328 12.982 11.945 1.00 92.56 96 TYR A CA 1
ATOM 767 C C . TYR A 1 96 ? -6.656 12.694 12.639 1.00 92.56 96 TYR A C 1
ATOM 769 O O . TYR A 1 96 ? -6.677 12.391 13.833 1.00 92.56 96 TYR A O 1
ATOM 777 N N . GLN A 1 97 ? -7.761 12.714 11.889 1.00 94.44 97 GLN A N 1
ATOM 778 C CA . GLN A 1 97 ? -9.059 12.273 12.399 1.00 94.44 97 GLN A CA 1
ATOM 779 C C . GLN A 1 97 ? -9.009 10.818 12.873 1.00 94.44 97 GLN A C 1
ATOM 781 O O . GLN A 1 97 ? -9.574 10.502 13.918 1.00 94.44 97 GLN A O 1
ATOM 786 N N . ALA A 1 98 ? -8.312 9.940 12.145 1.00 92.25 98 ALA A N 1
ATOM 787 C CA . ALA A 1 98 ? -8.200 8.532 12.512 1.00 92.25 98 ALA A CA 1
ATOM 788 C C . ALA A 1 98 ? -7.466 8.334 13.842 1.00 92.25 98 ALA A C 1
ATOM 790 O O . ALA A 1 98 ? -7.931 7.571 14.690 1.00 92.25 98 ALA A O 1
ATOM 791 N N . VAL A 1 99 ? -6.368 9.063 14.059 1.00 93.94 99 VAL A N 1
ATOM 792 C CA . VAL A 1 99 ? -5.647 9.058 15.339 1.00 93.94 99 VAL A CA 1
ATOM 793 C C . VAL A 1 99 ? -6.529 9.596 16.462 1.00 93.94 99 VAL A C 1
ATOM 795 O O . VAL A 1 99 ? -6.620 8.966 17.513 1.00 93.94 99 VAL A O 1
ATOM 798 N N . ASN A 1 100 ? -7.214 10.720 16.246 1.00 95.31 100 ASN A N 1
ATOM 799 C CA . ASN A 1 100 ? -8.092 11.308 17.259 1.00 95.31 100 ASN A CA 1
ATOM 800 C C . ASN A 1 100 ? -9.226 10.353 17.657 1.00 95.31 100 ASN A C 1
ATOM 802 O O . ASN A 1 100 ? -9.463 10.149 18.848 1.00 95.31 100 ASN A O 1
ATOM 806 N N . LEU A 1 101 ? -9.882 9.724 16.674 1.00 95.00 101 LEU A N 1
ATOM 807 C CA . LEU A 1 101 ? -10.928 8.738 16.930 1.00 95.00 101 LEU A CA 1
ATOM 808 C C . LEU A 1 101 ? -10.378 7.533 17.701 1.00 95.00 101 LEU A C 1
ATOM 810 O O . LEU A 1 101 ? -10.986 7.109 18.679 1.00 95.00 101 LEU A O 1
ATOM 814 N N . TYR A 1 102 ? -9.218 7.006 17.302 1.00 93.75 102 TYR A N 1
ATOM 815 C CA . TYR A 1 102 ? -8.579 5.890 18.000 1.00 93.75 102 TYR A CA 1
ATOM 816 C C . TYR A 1 102 ? -8.302 6.212 19.474 1.00 93.75 102 TYR A C 1
ATOM 818 O O . TYR A 1 102 ? -8.622 5.407 20.347 1.00 93.75 102 TYR A O 1
ATOM 826 N N . MET A 1 103 ? -7.738 7.390 19.763 1.00 95.94 103 MET A N 1
ATOM 827 C CA . MET A 1 103 ? -7.434 7.794 21.139 1.00 95.94 103 MET A CA 1
ATOM 828 C C . MET A 1 103 ? -8.709 7.898 21.981 1.00 95.94 103 MET A C 1
ATOM 830 O O . MET A 1 103 ? -8.736 7.371 23.092 1.00 95.94 103 MET A O 1
ATOM 834 N N . HIS A 1 104 ? -9.770 8.489 21.423 1.00 95.31 104 HIS A N 1
ATOM 835 C CA . HIS A 1 104 ? -11.062 8.608 22.095 1.00 95.31 104 HIS A CA 1
ATOM 836 C C . HIS A 1 104 ? -11.699 7.241 22.385 1.00 95.31 104 HIS A C 1
ATOM 838 O O . HIS A 1 104 ? -12.079 6.960 23.519 1.00 95.31 104 HIS A O 1
ATOM 844 N N . LEU A 1 105 ? -11.774 6.360 21.382 1.00 95.12 105 LEU A N 1
ATOM 845 C CA . LEU A 1 105 ? -12.356 5.025 21.549 1.00 95.12 105 LEU A CA 1
ATOM 846 C C . LEU A 1 105 ? -11.561 4.176 22.542 1.00 95.12 105 LEU A C 1
ATOM 848 O O . LEU A 1 105 ? -12.146 3.486 23.372 1.00 95.12 105 LEU A O 1
ATOM 852 N N . ARG A 1 106 ? -10.228 4.262 22.513 1.00 95.06 106 ARG A N 1
ATOM 853 C CA . ARG A 1 106 ? -9.364 3.569 23.474 1.00 95.06 106 ARG A CA 1
ATOM 854 C C . ARG A 1 106 ? -9.640 4.016 24.909 1.00 95.06 106 ARG A C 1
ATOM 856 O O . ARG A 1 106 ? -9.665 3.176 25.806 1.00 95.06 106 ARG A O 1
ATOM 863 N N . GLU A 1 107 ? -9.821 5.315 25.134 1.00 95.88 107 GLU A N 1
ATOM 864 C CA . GLU A 1 107 ? -10.160 5.862 26.453 1.00 95.88 107 GLU A CA 1
ATO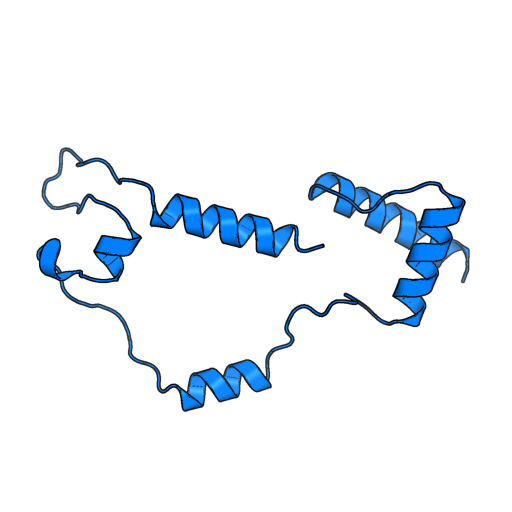M 865 C C . GLU A 1 107 ? -11.544 5.395 26.919 1.00 95.88 107 GLU A C 1
ATOM 867 O O . GLU A 1 107 ? -11.667 4.928 28.050 1.00 95.88 107 GLU A O 1
ATOM 872 N N . ALA A 1 108 ? -12.552 5.420 26.041 1.00 94.56 108 ALA A N 1
ATOM 873 C CA . ALA A 1 108 ? -13.902 4.940 26.343 1.00 94.56 108 ALA A CA 1
ATOM 874 C C . ALA A 1 108 ? -13.936 3.440 26.698 1.00 94.56 108 ALA A C 1
ATOM 876 O O . ALA A 1 108 ? -14.539 3.048 27.699 1.00 94.56 108 ALA A O 1
ATOM 877 N N . ILE A 1 109 ? -13.229 2.606 25.926 1.00 93.38 109 ILE A N 1
ATOM 878 C CA . ILE A 1 109 ? -13.110 1.164 26.192 1.00 93.38 109 ILE A CA 1
ATOM 879 C C . ILE A 1 109 ? -12.407 0.927 27.530 1.00 93.38 109 ILE A C 1
ATOM 881 O O . ILE A 1 109 ? -12.892 0.153 28.348 1.00 93.38 109 ILE A O 1
ATOM 885 N N . SER A 1 110 ? -11.290 1.619 27.779 1.00 93.25 110 SER A N 1
ATOM 886 C CA . SER A 1 110 ? -10.511 1.452 29.015 1.00 93.25 110 SER A CA 1
ATOM 887 C C . SER A 1 110 ? -11.276 1.887 30.266 1.00 93.25 110 SER A C 1
ATOM 889 O O . SER A 1 110 ? -11.028 1.349 31.335 1.00 93.25 110 SER A O 1
ATOM 891 N N . ALA A 1 111 ? -12.186 2.857 30.148 1.00 91.88 111 ALA A N 1
ATOM 892 C CA . ALA A 1 111 ? -13.042 3.300 31.248 1.00 91.88 111 ALA A CA 1
ATOM 893 C C . ALA A 1 111 ? -14.231 2.357 31.524 1.00 91.88 111 ALA A C 1
ATOM 895 O O . ALA A 1 111 ? -14.874 2.482 32.565 1.00 91.88 111 ALA A O 1
ATOM 896 N N . SER A 1 112 ? -14.535 1.452 30.590 1.00 83.75 112 SER A N 1
ATOM 897 C CA . SER A 1 112 ? -15.671 0.521 30.658 1.00 83.75 112 SER A CA 1
ATOM 898 C C . SER A 1 112 ? -15.276 -0.894 31.110 1.00 83.75 112 SER A C 1
ATOM 900 O O . SER A 1 112 ? -16.148 -1.757 31.225 1.00 83.75 112 SER A O 1
ATOM 902 N N . LEU A 1 113 ? -13.980 -1.125 31.348 1.00 77.19 113 LEU A N 1
ATOM 903 C CA . LEU A 1 113 ? -13.381 -2.357 31.880 1.00 77.19 113 LEU A CA 1
ATOM 904 C C . LEU A 1 113 ? -13.013 -2.178 33.358 1.00 77.19 113 LEU A C 1
ATOM 906 O O . LEU A 1 113 ? -13.186 -3.158 34.117 1.00 77.19 113 LEU A O 1
#

Foldseek 3Di:
DCQVVVVVVVVCVCQQADWADDDPPNVDFTGGNVCCQVPVVVRVDDHPDDDDDVVVVVVVVVVDDDQDPQNDDPVLSVQLVVVCVVVVHDDDPHPVSVVVSVVVSVVVVVVVD